Protein AF-A0A3B1B421-F1 (afdb_monomer)

Solvent-accessible surface area (backbone atoms only — not comparable to full-atom values): 6242 Å² total; per-residue (Å²): 133,92,84,77,85,68,95,63,92,81,84,85,61,83,88,44,62,60,37,61,73,79,47,47,67,46,65,69,59,68,63,67,51,50,56,42,41,75,74,72,41,70,71,58,78,81,44,100,56,88,77,58,62,43,64,24,51,67,49,74,41,69,46,96,88,72,44,76,80,43,77,46,44,48,89,73,41,59,90,43,65,67,59,68,66,60,55,54,53,54,57,59,72,73,109

pLDDT: mean 91.42, std 7.51, range [50.28, 96.88]

Foldseek 3Di:
DDDDPDPDDDDDDPPCPVLVVQHDKDADDVVVCVVCVVVVDNPCVVDPDDRNIARQDKDWDADPVRDTQDIDGPVSDSVDYPDVVVVVVSVVVVD

Structure (mmCIF, N/CA/C/O backbone):
data_AF-A0A3B1B421-F1
#
_entry.id   AF-A0A3B1B421-F1
#
loop_
_atom_site.group_PDB
_atom_site.id
_atom_site.type_symbol
_atom_site.label_atom_id
_atom_site.label_alt_id
_atom_site.label_comp_id
_atom_site.label_asym_id
_atom_site.label_entity_id
_atom_site.label_seq_id
_atom_site.pdbx_PDB_ins_code
_atom_site.Cartn_x
_atom_site.Cartn_y
_atom_site.Cartn_z
_atom_site.occupancy
_atom_site.B_iso_or_equiv
_atom_site.auth_seq_id
_atom_site.auth_comp_id
_atom_site.auth_asym_id
_atom_site.auth_atom_id
_atom_site.pdbx_PDB_model_num
ATOM 1 N N . MET A 1 1 ? 11.054 -14.576 1.910 1.00 50.28 1 MET A N 1
ATOM 2 C CA . MET A 1 1 ? 10.762 -15.379 3.120 1.00 50.28 1 MET A CA 1
ATOM 3 C C . MET A 1 1 ? 11.048 -14.473 4.308 1.00 50.28 1 MET A C 1
ATOM 5 O O . MET A 1 1 ? 12.105 -13.857 4.298 1.00 50.28 1 MET A O 1
ATOM 9 N N . GLU A 1 2 ? 10.097 -14.296 5.227 1.00 62.75 2 GLU A N 1
ATOM 10 C CA . GLU A 1 2 ? 10.218 -13.332 6.338 1.00 62.75 2 GLU A CA 1
ATOM 11 C C . GLU A 1 2 ? 11.306 -13.742 7.342 1.00 62.75 2 GLU A C 1
ATOM 13 O O . GLU A 1 2 ? 11.408 -14.915 7.700 1.00 62.75 2 GLU A O 1
ATOM 18 N N . SER A 1 3 ? 12.112 -12.773 7.788 1.00 72.19 3 SER A N 1
ATOM 19 C CA . SER A 1 3 ? 13.279 -12.987 8.661 1.00 72.19 3 SER A CA 1
ATOM 20 C C . SER A 1 3 ? 13.178 -12.278 10.016 1.00 72.19 3 SER A C 1
ATOM 22 O O . SER A 1 3 ? 14.085 -12.413 10.833 1.00 72.19 3 SER A O 1
ATOM 24 N N . ASN A 1 4 ? 12.104 -11.522 10.268 1.00 80.56 4 ASN A N 1
ATOM 25 C CA . ASN A 1 4 ? 12.051 -10.544 11.364 1.00 80.56 4 ASN A CA 1
ATOM 26 C C . ASN A 1 4 ? 11.331 -11.012 12.643 1.00 80.56 4 ASN A C 1
ATOM 28 O O . ASN A 1 4 ? 11.017 -10.179 13.484 1.00 80.56 4 ASN A O 1
ATOM 32 N N . ALA A 1 5 ? 11.072 -12.317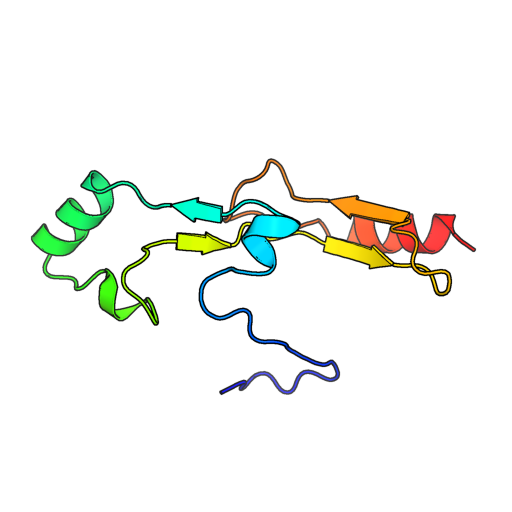 12.807 1.00 89.69 5 ALA A N 1
ATOM 33 C CA . ALA A 1 5 ? 10.430 -12.896 14.002 1.00 89.69 5 ALA A CA 1
ATOM 34 C C . ALA A 1 5 ? 9.164 -12.140 14.472 1.00 89.69 5 ALA A C 1
ATOM 36 O O . ALA A 1 5 ? 8.958 -11.928 15.664 1.00 89.69 5 ALA A O 1
ATOM 37 N N . LEU A 1 6 ? 8.333 -11.708 13.521 1.00 90.50 6 LEU A N 1
ATOM 38 C CA . LEU A 1 6 ? 7.124 -10.936 13.796 1.00 90.50 6 LEU A CA 1
ATOM 39 C C . LEU A 1 6 ? 6.066 -11.815 14.478 1.00 90.50 6 LEU A C 1
ATOM 41 O O . LEU A 1 6 ? 5.835 -12.951 14.071 1.00 90.50 6 LEU A O 1
ATOM 45 N N . GLU A 1 7 ? 5.392 -11.267 15.490 1.00 95.06 7 GLU A N 1
ATOM 46 C CA . GLU A 1 7 ? 4.317 -11.948 16.236 1.00 95.06 7 GLU A CA 1
ATOM 47 C C . GLU A 1 7 ? 2.932 -11.797 15.577 1.00 95.06 7 GLU A C 1
ATOM 49 O O . GLU A 1 7 ? 1.913 -12.178 16.151 1.00 95.06 7 GLU A O 1
ATOM 54 N N . PHE A 1 8 ? 2.876 -11.230 14.371 1.00 92.75 8 PHE A N 1
ATOM 55 C CA . PHE A 1 8 ? 1.648 -10.984 13.621 1.00 92.75 8 PHE A CA 1
ATOM 56 C C . PHE A 1 8 ? 1.745 -11.522 12.192 1.00 92.75 8 PHE A C 1
ATOM 58 O O . PHE A 1 8 ? 2.832 -11.741 11.654 1.00 92.75 8 PHE A O 1
ATOM 65 N N . GLU A 1 9 ? 0.586 -11.736 11.570 1.00 93.62 9 GLU A N 1
ATOM 66 C CA . GLU A 1 9 ? 0.506 -12.228 10.197 1.00 93.62 9 GLU A CA 1
ATOM 67 C C . GLU A 1 9 ? 1.024 -11.189 9.197 1.00 93.62 9 GLU A C 1
ATOM 69 O O . GLU A 1 9 ? 0.645 -10.018 9.228 1.00 93.62 9 GLU A O 1
ATOM 74 N N . VAL A 1 10 ? 1.850 -11.649 8.257 1.00 93.00 10 VAL A N 1
ATOM 75 C CA . VAL A 1 10 ? 2.298 -10.864 7.104 1.00 93.00 10 VAL A CA 1
ATOM 76 C C . VAL A 1 10 ? 1.754 -11.514 5.842 1.00 93.00 10 VAL A C 1
ATOM 78 O O . VAL A 1 10 ? 1.991 -12.694 5.581 1.00 93.00 10 VAL A O 1
ATOM 81 N N . LEU A 1 11 ? 1.013 -10.737 5.057 1.00 92.94 11 LEU A N 1
ATOM 82 C CA . LEU A 1 11 ? 0.379 -11.188 3.821 1.00 92.94 11 LEU A CA 1
ATOM 83 C C . LEU A 1 11 ? 1.166 -10.700 2.598 1.00 92.94 11 LEU A C 1
ATOM 85 O O . LEU A 1 11 ? 1.843 -9.676 2.647 1.00 92.94 11 LEU A O 1
ATOM 89 N N . SER A 1 12 ? 1.054 -11.425 1.482 1.00 91.94 12 SER A N 1
ATOM 90 C CA . SER A 1 12 ? 1.680 -11.065 0.204 1.00 91.94 12 SER A CA 1
ATOM 91 C C . SER A 1 12 ? 0.627 -10.599 -0.806 1.00 91.94 12 SER A C 1
ATOM 93 O O . SER A 1 12 ? -0.311 -11.336 -1.107 1.00 91.94 12 SER A O 1
ATOM 95 N N . ASP A 1 13 ? 0.799 -9.391 -1.351 1.00 92.69 13 ASP A N 1
ATOM 96 C CA . ASP A 1 13 ? -0.041 -8.813 -2.412 1.00 92.69 13 ASP A CA 1
ATOM 97 C C . ASP A 1 13 ? 0.710 -8.780 -3.754 1.00 92.69 13 ASP A C 1
ATOM 99 O O . ASP A 1 13 ? 1.081 -7.724 -4.271 1.00 92.69 13 ASP A O 1
ATOM 103 N N . ALA A 1 14 ? 0.981 -9.960 -4.317 1.00 91.50 14 ALA A N 1
ATOM 104 C CA . ALA A 1 14 ? 1.705 -10.077 -5.580 1.00 91.50 14 ALA A CA 1
ATOM 105 C C . ALA A 1 14 ? 1.002 -9.302 -6.717 1.00 91.50 14 ALA A C 1
ATOM 107 O O . ALA A 1 14 ? -0.153 -9.578 -7.070 1.00 91.50 14 ALA A O 1
ATOM 108 N N . GLY A 1 15 ? 1.723 -8.347 -7.314 1.00 92.00 15 GLY A N 1
ATOM 109 C CA . GLY A 1 15 ? 1.221 -7.469 -8.376 1.00 92.00 15 GLY A CA 1
ATOM 110 C C . GLY A 1 15 ? 0.359 -6.293 -7.893 1.00 92.00 15 GLY A C 1
ATOM 111 O O . GLY A 1 15 ? -0.358 -5.698 -8.706 1.00 92.00 15 GLY A O 1
ATOM 112 N N . ASN A 1 16 ? 0.407 -5.956 -6.598 1.00 93.69 16 ASN A N 1
ATOM 113 C CA . ASN A 1 16 ? -0.275 -4.800 -6.000 1.00 93.69 16 ASN A CA 1
ATOM 114 C C . ASN A 1 16 ? -1.810 -4.822 -6.185 1.00 93.69 16 ASN A C 1
ATOM 116 O O . ASN A 1 16 ? -2.432 -3.781 -6.407 1.00 93.69 16 ASN A O 1
ATOM 120 N N . LYS A 1 17 ? -2.455 -5.996 -6.163 1.00 94.44 17 LYS A N 1
ATOM 121 C CA . LYS A 1 17 ? -3.893 -6.131 -6.472 1.00 94.44 17 LYS A CA 1
ATOM 122 C C . LYS A 1 17 ? -4.779 -5.510 -5.399 1.00 94.44 17 LYS A C 1
ATOM 124 O O . LYS A 1 17 ? -5.793 -4.897 -5.736 1.00 94.44 17 LYS A O 1
ATOM 129 N N . VAL A 1 18 ? -4.426 -5.688 -4.130 1.00 94.88 18 VAL A N 1
ATOM 130 C CA . VAL A 1 18 ? -5.126 -5.092 -2.984 1.00 94.88 18 VAL A CA 1
ATOM 131 C C . VAL A 1 18 ? -4.729 -3.625 -2.852 1.00 94.88 18 VAL A C 1
ATOM 133 O O . VAL A 1 18 ? -5.605 -2.770 -2.723 1.00 94.88 18 VAL A O 1
ATOM 136 N N . ALA A 1 19 ? -3.439 -3.304 -2.987 1.00 94.06 19 ALA A N 1
ATOM 137 C CA . ALA A 1 19 ? -2.953 -1.925 -2.939 1.00 94.06 19 ALA A CA 1
ATOM 138 C C . ALA A 1 19 ? -3.649 -1.021 -3.975 1.00 94.06 19 ALA A C 1
ATOM 140 O O . ALA A 1 19 ? -4.061 0.084 -3.647 1.00 94.06 19 ALA A O 1
ATOM 141 N N . ARG A 1 20 ? -3.901 -1.497 -5.203 1.00 93.31 20 ARG A N 1
ATOM 142 C CA . ARG A 1 20 ? -4.663 -0.731 -6.214 1.00 93.31 20 ARG A CA 1
ATOM 143 C C . ARG A 1 20 ? -6.124 -0.464 -5.848 1.00 93.31 20 ARG A C 1
ATOM 145 O O . ARG A 1 20 ? -6.714 0.450 -6.416 1.00 93.31 20 ARG A O 1
ATOM 152 N N . GLN A 1 21 ? -6.721 -1.282 -4.985 1.00 93.94 21 GLN A N 1
ATOM 153 C CA . GLN A 1 21 ? -8.124 -1.134 -4.588 1.00 93.94 21 GLN A CA 1
ATOM 154 C C . GLN A 1 21 ? -8.285 -0.187 -3.402 1.00 93.94 21 GLN A C 1
ATOM 156 O O . GLN A 1 21 ? -9.245 0.577 -3.360 1.00 93.94 21 GLN A O 1
ATOM 161 N N . PHE A 1 22 ? -7.363 -0.252 -2.442 1.00 91.12 22 PHE A N 1
ATOM 162 C CA . PHE A 1 22 ? -7.512 0.428 -1.153 1.00 91.12 22 PHE A CA 1
ATOM 163 C C . PHE A 1 22 ? -6.523 1.570 -0.942 1.00 91.12 22 PHE A C 1
ATOM 165 O O . PHE A 1 22 ? -6.757 2.430 -0.097 1.00 91.12 22 PHE A O 1
ATOM 172 N N . THR A 1 23 ? -5.427 1.601 -1.694 1.00 90.31 23 THR A N 1
ATOM 173 C CA . THR A 1 23 ? -4.402 2.640 -1.600 1.00 90.31 23 THR A CA 1
ATOM 174 C C . THR A 1 23 ? -4.078 3.174 -2.997 1.00 90.31 23 THR A C 1
ATOM 176 O O . THR A 1 23 ? -4.901 3.138 -3.914 1.00 90.31 23 THR A O 1
ATOM 179 N N . ARG A 1 24 ? -2.880 3.731 -3.165 1.00 90.50 24 ARG A N 1
ATOM 180 C CA . ARG A 1 24 ? -2.337 4.134 -4.454 1.00 90.50 24 ARG A CA 1
ATOM 181 C C . ARG A 1 24 ? -1.089 3.313 -4.732 1.00 90.50 24 ARG A C 1
ATOM 183 O O . ARG A 1 24 ? -0.396 2.868 -3.824 1.00 90.50 24 ARG A O 1
ATOM 190 N N . VAL A 1 25 ? -0.774 3.162 -6.007 1.00 94.00 25 VAL A N 1
ATOM 191 C CA . VAL A 1 25 ? 0.498 2.598 -6.441 1.00 94.00 25 VAL A CA 1
ATOM 192 C C . VAL A 1 25 ? 1.327 3.715 -7.059 1.00 94.00 25 VAL A C 1
ATOM 194 O O . VAL A 1 25 ? 0.837 4.476 -7.899 1.00 94.00 25 VAL A O 1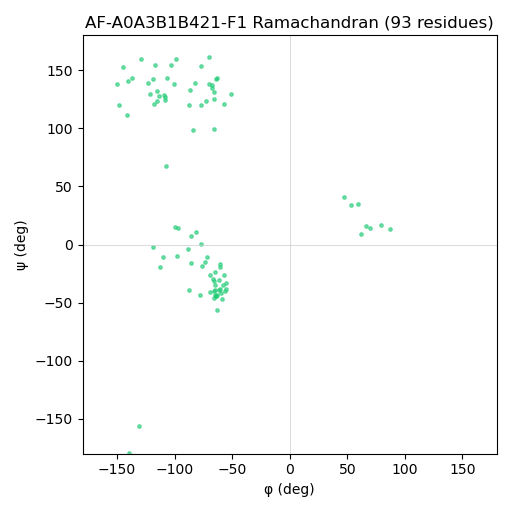
ATOM 197 N N . PHE A 1 26 ? 2.565 3.846 -6.600 1.00 93.44 26 PHE A N 1
ATOM 198 C CA . PHE A 1 26 ? 3.555 4.719 -7.206 1.00 93.44 26 PHE A CA 1
ATOM 199 C C . PHE A 1 26 ? 4.268 3.953 -8.316 1.00 93.44 26 PHE A C 1
ATOM 201 O O . PHE A 1 26 ? 4.694 2.823 -8.106 1.00 93.44 26 PHE A O 1
ATOM 208 N N . LYS A 1 27 ? 4.415 4.569 -9.488 1.00 93.31 27 LYS A N 1
ATOM 209 C CA . LYS A 1 27 ? 5.168 3.995 -10.601 1.00 93.31 27 LYS A CA 1
ATOM 210 C C . LYS A 1 27 ? 6.396 4.851 -10.860 1.00 93.31 27 LYS A C 1
ATOM 212 O O . LYS A 1 27 ? 6.267 6.064 -11.029 1.00 93.31 27 LYS A O 1
ATOM 217 N N . ASN A 1 28 ? 7.564 4.219 -10.895 1.00 92.81 28 ASN A N 1
ATOM 218 C CA . ASN A 1 28 ? 8.799 4.908 -11.245 1.00 92.81 28 ASN A CA 1
ATOM 219 C C . ASN A 1 28 ? 8.736 5.409 -12.694 1.00 92.81 28 ASN A C 1
ATOM 221 O O . ASN A 1 28 ? 8.182 4.742 -13.568 1.00 92.81 28 ASN A O 1
ATOM 225 N N . ALA A 1 29 ? 9.294 6.594 -12.932 1.00 93.88 29 ALA A N 1
ATOM 226 C CA . ALA A 1 29 ? 9.447 7.131 -14.277 1.00 93.88 29 ALA A CA 1
ATOM 227 C C . ALA A 1 29 ? 10.621 6.452 -14.999 1.00 93.88 29 ALA A C 1
ATOM 229 O O . ALA A 1 29 ? 11.583 6.018 -14.363 1.00 93.88 29 ALA A O 1
ATOM 230 N N . ASP A 1 30 ? 10.561 6.415 -16.329 1.00 93.69 30 ASP A N 1
ATOM 231 C CA . ASP A 1 30 ? 11.573 5.747 -17.157 1.00 93.69 30 ASP A CA 1
ATOM 232 C C . ASP A 1 30 ? 12.947 6.437 -17.093 1.00 93.69 30 ASP A C 1
ATOM 234 O O . ASP A 1 30 ? 13.980 5.780 -17.213 1.00 93.69 30 ASP A O 1
ATOM 238 N N . GLU A 1 31 ? 12.975 7.755 -16.876 1.00 96.06 31 GLU A N 1
ATOM 239 C CA . GLU A 1 31 ? 14.209 8.549 -16.828 1.00 96.06 31 GLU A CA 1
ATOM 240 C C . GLU A 1 31 ? 15.136 8.122 -15.668 1.00 96.06 31 GLU A C 1
ATOM 242 O O . GLU A 1 31 ? 1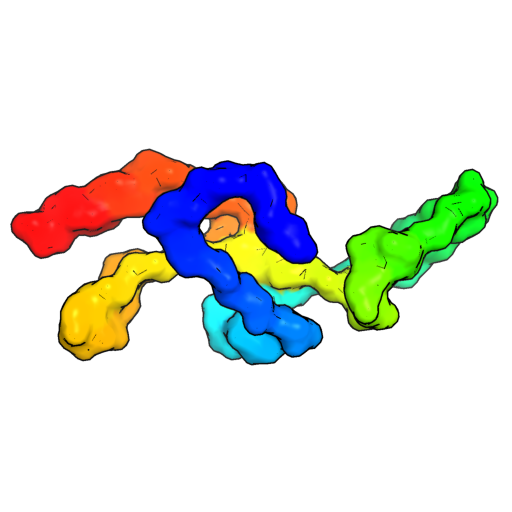6.253 7.692 -15.956 1.00 96.06 31 GLU A O 1
ATOM 247 N N . PRO A 1 32 ? 14.702 8.109 -14.387 1.00 92.62 32 PRO A N 1
ATOM 248 C CA . PRO A 1 32 ? 15.516 7.583 -13.288 1.00 92.62 32 PRO A CA 1
ATOM 249 C C . PRO A 1 32 ? 16.001 6.143 -13.499 1.00 92.62 32 PRO A C 1
ATOM 251 O O . PRO A 1 32 ? 17.134 5.816 -13.150 1.00 92.62 32 PRO A O 1
ATOM 254 N N . ILE A 1 33 ? 15.155 5.283 -14.078 1.00 93.75 33 ILE A N 1
ATOM 255 C CA . ILE A 1 33 ? 15.502 3.884 -14.368 1.00 93.75 33 ILE A CA 1
ATOM 256 C C . ILE A 1 33 ? 16.639 3.830 -15.392 1.00 93.75 33 ILE A C 1
ATOM 258 O O . ILE A 1 33 ? 17.606 3.090 -15.208 1.00 93.75 33 ILE A O 1
ATOM 262 N N . SER A 1 34 ? 16.544 4.645 -16.444 1.00 94.75 34 SER A N 1
ATOM 263 C CA . SER A 1 34 ? 17.561 4.739 -17.494 1.00 94.75 34 SER A CA 1
ATOM 264 C C . SER A 1 34 ? 18.887 5.258 -16.938 1.00 94.75 34 SER A C 1
ATOM 266 O O . SER A 1 34 ? 19.927 4.658 -17.198 1.00 94.75 34 SER A O 1
ATOM 268 N N . SER A 1 35 ? 18.864 6.293 -16.092 1.00 95.81 35 SER A N 1
ATOM 269 C CA . SER A 1 35 ? 20.077 6.814 -15.447 1.00 95.81 35 SER A CA 1
ATOM 270 C C . SER A 1 35 ? 20.761 5.777 -14.547 1.00 95.81 35 SER A C 1
ATOM 272 O O . SER A 1 35 ? 21.985 5.681 -14.535 1.00 95.81 35 SER A O 1
ATOM 274 N N . ILE A 1 36 ? 19.994 4.966 -13.809 1.00 93.19 36 ILE A N 1
ATOM 275 C CA . ILE A 1 36 ? 20.544 3.873 -12.987 1.00 93.19 36 ILE A CA 1
ATOM 276 C C . ILE A 1 36 ? 21.206 2.804 -13.872 1.00 93.19 36 ILE A C 1
ATOM 278 O O . ILE A 1 36 ? 22.290 2.318 -13.537 1.00 93.19 36 ILE A O 1
ATOM 282 N N . ALA A 1 37 ? 20.604 2.488 -15.022 1.00 94.06 37 ALA A N 1
ATOM 283 C CA . ALA A 1 37 ? 21.172 1.552 -15.989 1.00 94.06 37 ALA A CA 1
ATOM 284 C C . ALA A 1 37 ? 22.472 2.075 -16.627 1.00 94.06 37 ALA A C 1
ATOM 286 O O . ALA A 1 37 ? 23.431 1.316 -16.762 1.00 94.06 37 ALA A O 1
ATOM 287 N N . GLU A 1 38 ? 22.550 3.367 -16.961 1.00 96.62 38 GLU A N 1
ATOM 288 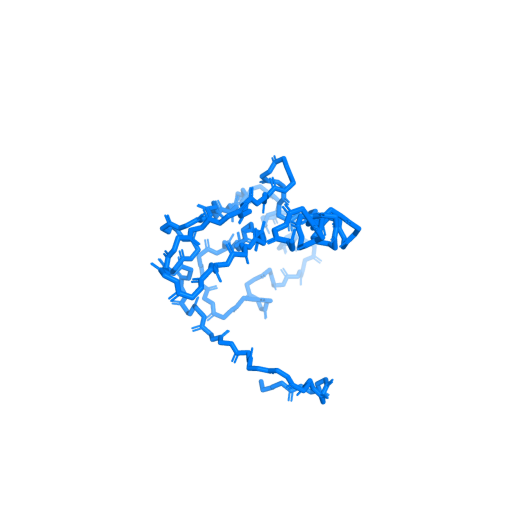C CA . GLU A 1 38 ? 23.774 4.010 -17.473 1.00 96.62 38 GLU A CA 1
ATOM 289 C C . GLU A 1 38 ? 24.930 3.968 -16.465 1.00 96.62 38 GLU A C 1
ATOM 291 O O . GLU A 1 38 ? 26.094 3.854 -16.849 1.00 96.62 38 GLU A O 1
ATOM 296 N N . LEU A 1 39 ? 24.613 3.991 -15.168 1.00 96.44 39 LEU A N 1
ATOM 297 C CA . LEU A 1 39 ? 25.579 3.812 -14.083 1.00 96.44 39 LEU A CA 1
ATOM 298 C C . LEU A 1 39 ? 25.990 2.341 -13.866 1.00 96.44 39 LEU A C 1
ATOM 300 O O . LEU A 1 39 ? 26.801 2.061 -12.984 1.00 96.44 39 LEU A O 1
ATOM 304 N N . GLY A 1 40 ? 25.463 1.407 -14.666 1.00 96.31 40 GLY A N 1
ATOM 305 C CA . GLY A 1 40 ? 25.810 -0.015 -14.638 1.00 96.31 40 GLY A CA 1
ATOM 306 C C . GLY A 1 40 ? 25.002 -0.857 -13.648 1.00 96.31 40 GLY A C 1
ATOM 307 O O . GLY A 1 40 ? 25.384 -1.996 -13.381 1.00 96.31 40 GLY A O 1
ATOM 308 N N . TYR A 1 41 ? 23.904 -0.329 -13.101 1.00 94.94 41 TYR A N 1
ATOM 309 C CA . TYR A 1 41 ? 23.051 -1.046 -12.151 1.00 94.94 41 TYR A CA 1
ATOM 310 C C . TYR A 1 41 ? 21.795 -1.607 -12.825 1.00 94.94 41 TYR A C 1
ATOM 312 O O . TYR A 1 41 ? 21.120 -0.924 -13.593 1.00 94.94 41 TYR A O 1
ATOM 320 N N . ASP A 1 42 ? 21.428 -2.841 -12.477 1.00 91.94 42 ASP A N 1
ATOM 321 C CA . ASP A 1 42 ? 20.154 -3.430 -12.892 1.00 91.94 42 ASP A CA 1
ATOM 322 C C . ASP A 1 42 ? 19.033 -3.011 -11.934 1.00 91.94 42 ASP A C 1
ATOM 324 O O . ASP A 1 42 ? 18.845 -3.604 -10.869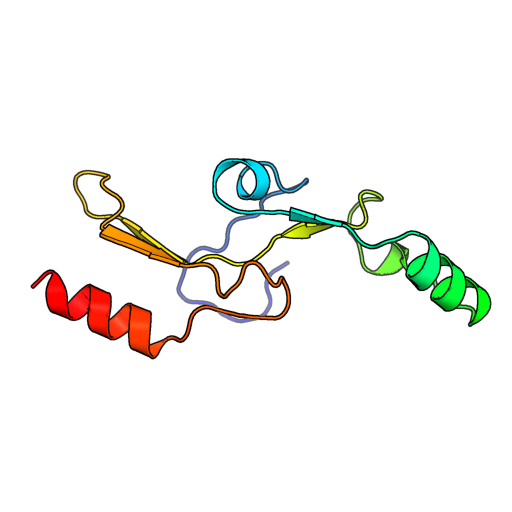 1.00 91.94 42 ASP A O 1
ATOM 328 N N . PHE A 1 43 ? 18.264 -1.994 -12.324 1.00 90.75 43 PHE A N 1
ATOM 329 C CA . PHE A 1 43 ? 17.114 -1.522 -11.551 1.00 90.75 43 PHE A CA 1
ATOM 330 C C . PHE A 1 43 ? 16.066 -2.619 -11.303 1.00 90.75 43 PHE A C 1
ATOM 332 O O . PHE A 1 43 ? 15.445 -2.652 -10.241 1.00 90.75 43 PHE A O 1
ATOM 339 N N . TYR A 1 44 ? 15.869 -3.528 -12.260 1.00 90.56 44 TYR A N 1
ATOM 340 C CA . TYR A 1 44 ? 14.838 -4.561 -12.164 1.00 90.56 44 TYR A CA 1
ATOM 341 C C . TYR A 1 44 ? 15.227 -5.687 -11.209 1.00 90.56 44 TYR A C 1
ATOM 343 O O . TYR A 1 44 ? 14.344 -6.381 -10.720 1.00 90.56 44 TYR A O 1
ATOM 351 N N . SER A 1 45 ? 16.514 -5.837 -10.881 1.00 91.06 45 SER A N 1
ATOM 352 C CA . SER A 1 45 ? 16.981 -6.838 -9.911 1.00 91.06 45 SER A CA 1
ATOM 353 C C . SER A 1 45 ? 16.399 -6.652 -8.502 1.00 91.06 45 SER A C 1
ATOM 355 O O . SER A 1 45 ? 16.392 -7.595 -7.713 1.00 91.06 45 SER A O 1
ATOM 357 N N . PHE A 1 46 ? 15.883 -5.457 -8.192 1.00 84.94 46 PHE A N 1
ATOM 358 C CA . PHE A 1 46 ? 15.234 -5.135 -6.918 1.00 84.94 46 PHE A CA 1
ATOM 359 C C . PHE A 1 46 ? 13.725 -5.423 -6.892 1.00 84.94 46 PHE A C 1
ATOM 361 O O . PHE A 1 46 ? 13.094 -5.215 -5.856 1.00 84.94 46 PHE A O 1
ATOM 368 N N . TYR A 1 47 ? 13.135 -5.857 -8.008 1.00 86.44 47 TYR A N 1
ATOM 369 C CA . TYR A 1 47 ? 11.701 -6.103 -8.135 1.00 86.44 47 TYR A CA 1
ATOM 370 C C . TYR A 1 47 ? 11.429 -7.571 -8.471 1.00 86.44 47 TYR A C 1
ATOM 372 O O . TYR A 1 47 ? 12.120 -8.180 -9.284 1.00 86.44 47 TYR A O 1
ATOM 380 N N . ASP A 1 48 ? 10.355 -8.117 -7.898 1.00 83.00 48 ASP A N 1
ATOM 381 C CA . ASP A 1 48 ? 9.869 -9.463 -8.235 1.00 83.00 48 ASP A CA 1
ATOM 382 C C . ASP A 1 48 ? 9.172 -9.510 -9.613 1.00 83.00 48 ASP A C 1
ATOM 384 O O . ASP A 1 48 ? 8.963 -10.585 -10.180 1.00 83.00 48 ASP A O 1
ATOM 388 N N . ASP A 1 49 ? 8.812 -8.350 -10.173 1.00 86.94 49 ASP A N 1
ATOM 389 C CA . ASP A 1 49 ? 8.246 -8.207 -11.513 1.00 86.94 49 ASP A CA 1
ATOM 390 C C . ASP A 1 49 ? 8.812 -6.980 -12.261 1.00 86.94 49 ASP A C 1
ATOM 392 O O . ASP A 1 49 ? 9.666 -6.248 -11.768 1.00 86.94 49 ASP A O 1
ATOM 396 N N . LYS A 1 50 ? 8.345 -6.749 -13.495 1.00 85.31 50 LYS A N 1
ATOM 397 C CA . LYS A 1 50 ? 8.779 -5.610 -14.329 1.00 85.31 50 LYS A CA 1
ATOM 398 C C . LYS A 1 50 ? 7.830 -4.409 -14.280 1.00 85.31 50 LYS A C 1
ATOM 400 O O . LYS A 1 50 ? 7.908 -3.541 -15.146 1.00 85.31 50 LYS A O 1
ATOM 405 N N . SER A 1 51 ? 6.907 -4.360 -13.320 1.00 90.88 51 SER A N 1
ATOM 406 C CA . SER A 1 51 ? 5.928 -3.269 -13.209 1.00 90.88 51 SER A CA 1
ATOM 407 C C . SER A 1 51 ? 6.574 -1.942 -12.805 1.00 90.88 51 SER A C 1
ATOM 409 O O . SER A 1 51 ? 6.035 -0.891 -13.155 1.00 90.88 51 SER A O 1
ATOM 411 N N . VAL A 1 52 ? 7.723 -2.007 -12.111 1.00 92.75 52 VAL A N 1
ATOM 412 C CA . VAL A 1 52 ? 8.449 -0.880 -11.491 1.00 92.75 52 VAL A CA 1
ATOM 413 C C . VAL A 1 52 ? 7.566 -0.042 -10.570 1.00 92.75 52 VAL A C 1
ATOM 415 O O . VAL A 1 52 ? 7.699 1.183 -10.457 1.00 92.75 52 VAL A O 1
ATOM 418 N N . GLU A 1 53 ? 6.638 -0.728 -9.915 1.00 93.38 53 GLU A N 1
ATOM 419 C CA . GLU A 1 53 ? 5.642 -0.150 -9.038 1.00 93.38 53 GLU A CA 1
ATOM 420 C C . GLU A 1 53 ? 5.929 -0.432 -7.568 1.00 93.38 53 GLU A C 1
ATOM 422 O O . GLU A 1 53 ? 6.342 -1.525 -7.186 1.00 93.38 53 GLU A O 1
ATOM 427 N N . LEU A 1 54 ? 5.628 0.556 -6.734 1.00 92.50 54 LEU A N 1
ATOM 428 C CA . LEU A 1 54 ? 5.713 0.472 -5.287 1.00 92.50 54 LEU A CA 1
ATOM 429 C C . LEU A 1 54 ? 4.335 0.770 -4.687 1.00 92.50 54 LEU A C 1
ATOM 431 O O . LEU A 1 54 ? 3.726 1.791 -5.034 1.00 92.50 54 LEU A O 1
ATOM 435 N N . PRO A 1 55 ? 3.823 -0.075 -3.780 1.00 93.00 55 PRO A N 1
ATOM 436 C CA . PRO A 1 55 ? 2.597 0.242 -3.070 1.00 93.00 55 PRO A CA 1
ATOM 437 C C . PRO A 1 55 ? 2.838 1.452 -2.162 1.00 93.00 55 PRO A C 1
ATOM 439 O O . PRO A 1 55 ? 3.803 1.498 -1.395 1.00 93.00 55 PRO A O 1
ATOM 442 N N . VAL A 1 56 ? 1.946 2.441 -2.229 1.00 95.19 56 VAL A N 1
ATOM 443 C CA . VAL A 1 56 ? 1.905 3.499 -1.222 1.00 95.19 56 VAL A CA 1
ATOM 444 C C . VAL A 1 56 ? 1.322 2.887 0.043 1.00 95.19 56 VAL A C 1
ATOM 446 O O . VAL A 1 56 ? 0.220 2.327 0.022 1.00 95.19 56 VAL A O 1
ATOM 449 N N . SER A 1 57 ? 2.068 2.980 1.142 1.00 94.94 57 SER A N 1
ATOM 450 C CA . SER A 1 57 ? 1.621 2.466 2.431 1.00 94.94 57 SER A CA 1
ATOM 451 C C . SER A 1 57 ? 0.375 3.200 2.913 1.00 94.94 57 SER A C 1
ATOM 453 O O . SER A 1 57 ? 0.259 4.422 2.767 1.00 94.94 57 SER A O 1
ATOM 455 N N . ALA A 1 58 ? -0.513 2.457 3.553 1.00 95.06 58 ALA A N 1
ATOM 456 C CA . ALA A 1 58 ? -1.647 3.001 4.271 1.00 95.06 58 ALA A CA 1
ATOM 457 C C . ALA A 1 58 ? -1.915 2.151 5.510 1.00 95.06 58 ALA A C 1
ATOM 459 O O . ALA A 1 58 ? -1.639 0.948 5.512 1.00 95.06 58 ALA A O 1
ATOM 460 N N . THR A 1 59 ? -2.487 2.780 6.527 1.00 96.38 59 THR A N 1
ATOM 461 C CA . THR A 1 59 ? -2.918 2.120 7.754 1.00 96.38 59 THR A CA 1
ATOM 462 C C . THR A 1 59 ? -4.427 2.220 7.872 1.00 96.38 59 THR A C 1
ATOM 464 O O . THR A 1 59 ? -5.002 3.300 7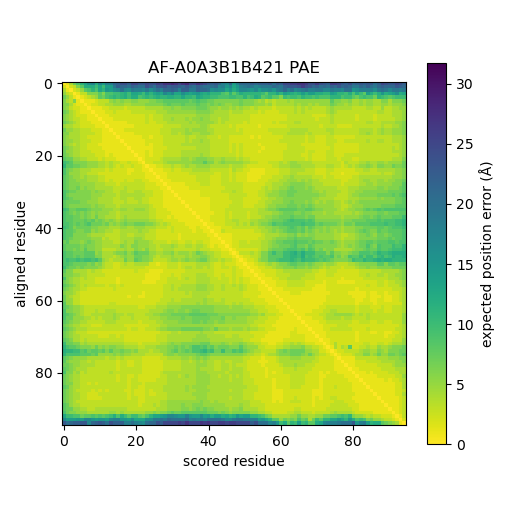.727 1.00 96.38 59 THR A O 1
ATOM 467 N N . PHE A 1 60 ? -5.062 1.090 8.174 1.00 95.88 60 PHE A N 1
ATOM 468 C CA . PHE A 1 60 ? -6.494 0.998 8.424 1.00 95.88 60 PHE A CA 1
ATOM 469 C C . PHE A 1 60 ? -6.738 0.394 9.803 1.00 95.88 60 PHE A C 1
ATOM 471 O O . PHE A 1 60 ? -6.091 -0.586 10.170 1.00 95.88 60 PHE A O 1
ATOM 478 N N . ILE A 1 61 ? -7.712 0.933 10.534 1.00 96.31 61 ILE A N 1
ATOM 479 C CA . ILE A 1 61 ? -8.298 0.259 11.698 1.00 96.31 61 ILE A CA 1
ATOM 480 C C . ILE A 1 61 ? -9.702 -0.180 11.296 1.00 96.31 61 ILE A C 1
ATOM 482 O O . ILE A 1 61 ? -10.499 0.624 10.803 1.00 96.31 61 ILE A O 1
ATOM 486 N N . ILE A 1 62 ? -9.995 -1.464 11.490 1.00 95.44 62 ILE A N 1
ATOM 487 C CA . ILE A 1 62 ? -11.269 -2.085 11.122 1.00 95.44 62 ILE A CA 1
ATOM 488 C C . ILE A 1 62 ? -11.934 -2.603 12.400 1.00 95.44 62 ILE A C 1
ATOM 490 O O . ILE A 1 62 ? -11.361 -3.423 13.113 1.00 95.44 62 ILE A O 1
ATOM 494 N N . ALA A 1 63 ? -13.139 -2.115 12.694 1.00 93.94 63 ALA A N 1
ATOM 495 C CA . ALA A 1 63 ? -13.943 -2.558 13.831 1.00 93.94 63 ALA A CA 1
ATOM 496 C C . ALA A 1 63 ? -14.480 -3.994 13.631 1.00 93.94 63 ALA A C 1
ATOM 498 O O . ALA A 1 63 ? -14.602 -4.454 12.491 1.00 93.94 63 ALA A O 1
ATOM 499 N N . PRO A 1 64 ? -14.899 -4.698 14.705 1.00 94.19 64 PRO A N 1
ATOM 500 C CA . PRO A 1 64 ? -15.481 -6.043 14.602 1.00 94.19 64 PRO A CA 1
ATOM 501 C C . PRO A 1 64 ? -16.722 -6.141 13.699 1.00 94.19 64 PRO A C 1
ATOM 503 O O . PRO A 1 64 ? -16.990 -7.192 13.118 1.00 94.19 64 PRO A O 1
ATOM 506 N N . ASP A 1 65 ? -17.465 -5.044 13.537 1.00 95.19 65 ASP A N 1
ATOM 507 C CA . ASP A 1 65 ? -18.614 -4.937 12.626 1.00 95.19 65 ASP A CA 1
ATOM 508 C C . ASP A 1 65 ? -18.219 -4.661 11.160 1.00 95.19 65 ASP A C 1
ATOM 510 O O . ASP A 1 65 ? -19.081 -4.399 10.320 1.00 95.19 65 ASP A O 1
ATOM 514 N N . LYS A 1 66 ? -16.921 -4.772 10.844 1.00 95.62 66 LYS A N 1
ATOM 515 C CA . LYS A 1 66 ? -16.305 -4.594 9.520 1.00 95.62 66 LYS A CA 1
ATOM 516 C C . LYS A 1 66 ? -16.303 -3.155 9.002 1.00 95.62 66 LYS A C 1
ATOM 518 O O . LYS A 1 66 ? -16.040 -2.942 7.817 1.00 95.62 66 LYS A O 1
ATOM 523 N N . ARG A 1 67 ? -16.560 -2.157 9.851 1.00 95.25 67 ARG A N 1
ATOM 524 C CA . ARG A 1 67 ? -16.400 -0.747 9.468 1.00 95.25 67 ARG A CA 1
ATOM 525 C C . ARG A 1 67 ? -14.951 -0.297 9.598 1.00 95.25 67 ARG A C 1
ATOM 527 O O . ARG A 1 67 ? -14.285 -0.601 10.583 1.00 95.25 67 ARG A O 1
ATOM 534 N N . VAL A 1 68 ? -14.492 0.486 8.627 1.00 95.12 68 VAL A N 1
ATOM 535 C CA . VAL A 1 68 ? -13.228 1.222 8.723 1.00 95.12 68 VAL A CA 1
ATOM 536 C C . VAL A 1 68 ? -13.457 2.437 9.618 1.00 95.12 68 VAL A C 1
ATOM 538 O O . VAL A 1 68 ? -14.316 3.266 9.323 1.00 95.12 68 VAL A O 1
ATOM 541 N N . ILE A 1 69 ? -12.714 2.523 10.717 1.00 94.88 69 ILE A N 1
ATOM 542 C CA . ILE A 1 69 ? -12.832 3.598 11.722 1.00 94.88 69 ILE A CA 1
ATOM 543 C C . ILE A 1 69 ? -11.623 4.537 11.722 1.00 94.88 69 ILE A C 1
ATOM 545 O O . ILE A 1 69 ? -11.673 5.612 12.307 1.00 94.88 69 ILE A O 1
ATOM 549 N N . PHE A 1 70 ? -10.562 4.153 11.017 1.00 95.94 70 PHE A N 1
ATOM 550 C CA . PHE A 1 70 ? -9.396 4.976 10.730 1.00 95.94 70 PHE A CA 1
ATOM 551 C C . PHE A 1 70 ? -8.812 4.534 9.391 1.00 95.94 70 PHE A C 1
ATOM 553 O O . PHE A 1 70 ? -8.734 3.332 9.124 1.00 95.94 70 PHE A O 1
ATOM 560 N N . ALA A 1 71 ? -8.415 5.493 8.561 1.00 95.19 71 ALA A N 1
ATOM 561 C CA . ALA A 1 71 ? -7.739 5.258 7.295 1.00 95.19 71 ALA A CA 1
ATOM 562 C C . ALA A 1 71 ? -6.787 6.420 7.021 1.00 95.19 71 ALA A C 1
ATOM 564 O O . ALA A 1 71 ? -7.228 7.564 6.905 1.00 95.19 71 ALA A O 1
ATOM 565 N N . GLU A 1 72 ? -5.498 6.128 6.892 1.00 94.75 72 GLU A N 1
ATOM 566 C CA . GLU A 1 72 ? -4.493 7.147 6.614 1.00 94.75 72 GLU A CA 1
ATOM 567 C C . GLU A 1 72 ? -3.450 6.637 5.621 1.00 94.75 72 GLU A C 1
ATOM 569 O O . GLU A 1 72 ? -3.018 5.487 5.669 1.00 94.75 72 GLU A O 1
ATOM 574 N N . SER A 1 73 ? -3.035 7.521 4.718 1.00 93.38 73 SER A N 1
ATOM 575 C CA . SER A 1 73 ? -1.874 7.349 3.854 1.00 93.38 73 SER A CA 1
ATOM 576 C C . SER A 1 73 ? -1.191 8.708 3.745 1.00 93.38 73 SER A C 1
ATOM 578 O O . SER A 1 73 ? -1.772 9.646 3.196 1.00 93.38 73 SER A O 1
ATOM 580 N N . GLU A 1 74 ? 0.006 8.845 4.320 1.00 90.19 74 GLU A N 1
ATOM 581 C CA . GLU A 1 74 ? 0.636 10.155 4.514 1.00 90.19 74 GLU A CA 1
ATOM 582 C C . GLU A 1 74 ? 0.988 10.821 3.170 1.00 90.19 74 GLU A C 1
ATOM 584 O O . GLU A 1 74 ? 1.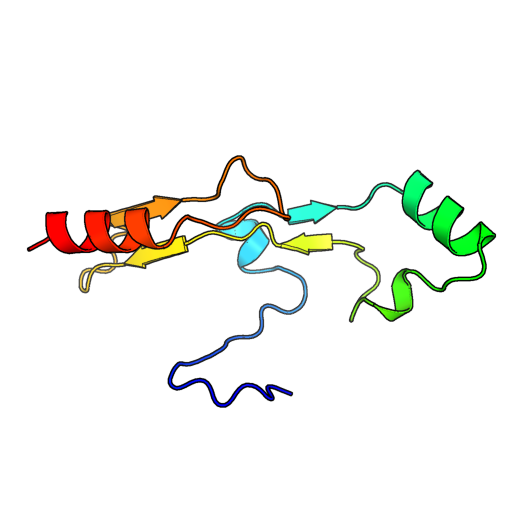992 10.515 2.521 1.00 90.19 74 GLU A O 1
ATOM 589 N N . GLY A 1 75 ? 0.124 11.740 2.729 1.00 82.38 75 GLY A N 1
ATOM 590 C CA . GLY A 1 75 ? 0.299 12.521 1.500 1.00 82.38 75 GLY A CA 1
ATOM 591 C C . GLY A 1 75 ? 0.357 11.698 0.208 1.00 82.38 75 GLY A C 1
ATOM 592 O O . GLY A 1 75 ? 0.680 12.248 -0.843 1.00 82.38 75 GLY A O 1
ATOM 593 N N . GLY A 1 76 ? 0.070 10.395 0.264 1.00 84.88 76 GLY A N 1
ATOM 594 C CA . GLY A 1 76 ? 0.212 9.494 -0.877 1.00 84.88 76 GLY A CA 1
ATOM 595 C C . GLY A 1 76 ? 1.662 9.272 -1.339 1.00 84.88 76 GLY A C 1
ATOM 596 O O . GLY A 1 76 ? 1.870 8.806 -2.461 1.00 84.88 76 GLY A O 1
ATOM 597 N N . ASP A 1 77 ? 2.659 9.627 -0.521 1.00 90.25 77 ASP A N 1
ATOM 598 C CA . ASP A 1 77 ? 4.078 9.434 -0.831 1.00 90.25 77 ASP A CA 1
ATOM 599 C C . ASP A 1 77 ? 4.519 8.039 -0.374 1.00 90.25 77 ASP A C 1
ATOM 601 O O . ASP A 1 77 ? 4.474 7.713 0.811 1.00 90.25 77 ASP A O 1
ATOM 605 N N . TYR A 1 78 ? 4.986 7.212 -1.311 1.00 92.56 78 TYR A N 1
ATOM 606 C CA . TYR A 1 78 ? 5.410 5.835 -1.031 1.00 92.56 78 TYR A CA 1
ATOM 607 C C . TYR A 1 78 ? 6.572 5.739 -0.023 1.00 92.56 78 TYR A C 1
ATOM 609 O O . TYR A 1 78 ? 6.816 4.668 0.542 1.00 92.56 78 TYR A O 1
ATOM 617 N N . ARG A 1 79 ? 7.290 6.844 0.217 1.00 93.31 79 ARG A N 1
ATOM 618 C CA . ARG A 1 79 ? 8.416 6.934 1.161 1.00 93.31 79 ARG A CA 1
ATOM 619 C C . ARG A 1 79 ? 7.983 7.233 2.592 1.00 93.31 79 ARG A C 1
ATOM 621 O O . ARG A 1 79 ? 8.786 7.074 3.506 1.00 93.31 79 ARG A O 1
ATOM 628 N N . LYS A 1 80 ? 6.748 7.688 2.785 1.00 94.94 80 LYS A N 1
ATOM 629 C CA . LYS A 1 80 ? 6.209 8.101 4.081 1.00 94.94 80 LYS A CA 1
ATOM 630 C C . LYS A 1 80 ? 5.364 6.993 4.702 1.00 94.94 80 LYS A C 1
ATOM 632 O O . LYS A 1 80 ? 4.950 6.070 4.003 1.00 94.94 80 LYS A O 1
ATOM 637 N N . ARG A 1 81 ? 5.155 7.035 6.017 1.00 94.75 81 ARG A N 1
ATOM 638 C CA . ARG A 1 81 ? 4.389 6.033 6.776 1.00 94.75 81 ARG A CA 1
ATOM 639 C C . ARG A 1 81 ? 3.502 6.767 7.767 1.00 94.75 81 ARG A C 1
ATOM 641 O O . ARG A 1 81 ? 3.941 7.746 8.347 1.00 94.75 81 ARG A O 1
ATOM 648 N N . THR A 1 82 ? 2.293 6.256 7.978 1.00 95.62 82 THR A N 1
ATOM 649 C CA . THR A 1 82 ? 1.409 6.743 9.040 1.00 95.62 82 THR A CA 1
ATOM 650 C C . THR A 1 82 ? 2.145 6.778 10.374 1.00 95.62 82 THR A C 1
ATOM 652 O O . THR A 1 82 ? 2.742 5.776 10.776 1.00 95.62 82 THR A O 1
ATOM 655 N N . GLU A 1 83 ? 2.073 7.920 11.053 1.00 96.00 83 GLU A N 1
ATOM 656 C CA . G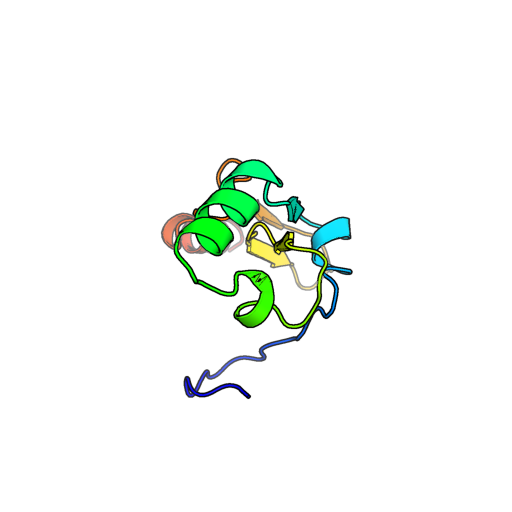LU A 1 83 ? 2.721 8.116 12.344 1.00 96.00 83 GLU A CA 1
ATOM 657 C C . GLU A 1 83 ? 2.081 7.194 13.397 1.00 96.00 83 GLU A C 1
ATOM 659 O O . GLU A 1 83 ? 0.862 7.255 13.595 1.00 96.00 83 GLU A O 1
ATOM 664 N N . PRO A 1 84 ? 2.855 6.348 14.106 1.00 95.88 84 PRO A N 1
ATOM 665 C CA . PRO A 1 84 ? 2.297 5.395 15.065 1.00 95.88 84 PRO A CA 1
ATOM 666 C C . PRO A 1 84 ? 1.417 6.041 16.139 1.00 95.88 84 PRO A C 1
ATOM 668 O O . PRO A 1 84 ? 0.423 5.449 16.561 1.00 95.88 84 PRO A O 1
ATOM 671 N N . GLN A 1 85 ? 1.745 7.268 16.550 1.00 96.88 85 GLN A N 1
ATOM 672 C CA . GLN A 1 85 ? 0.979 8.007 17.548 1.00 96.88 85 GLN A CA 1
ATOM 673 C C . GLN A 1 85 ? -0.472 8.266 17.103 1.00 96.88 85 GLN A C 1
ATOM 675 O O . GLN A 1 85 ? -1.386 8.096 17.907 1.00 96.88 85 GLN A O 1
ATOM 680 N N . LEU A 1 86 ? -0.701 8.561 15.816 1.00 95.69 86 LEU A N 1
ATOM 681 C CA . LEU A 1 86 ? -2.045 8.774 15.260 1.00 95.69 86 LEU A CA 1
ATOM 682 C C . LEU A 1 86 ? -2.896 7.499 15.324 1.00 95.69 86 LEU A C 1
ATOM 684 O O . LEU A 1 86 ? -4.099 7.562 15.575 1.00 95.69 86 LEU A O 1
ATOM 688 N N . ILE A 1 87 ? -2.267 6.332 15.156 1.00 95.56 87 ILE A N 1
ATOM 689 C CA . ILE A 1 87 ? -2.931 5.027 15.282 1.00 95.56 87 ILE A CA 1
ATOM 690 C C . ILE A 1 87 ? -3.392 4.815 16.730 1.00 95.56 87 ILE A C 1
ATOM 692 O O . ILE A 1 87 ? -4.528 4.402 16.966 1.00 95.56 87 ILE A O 1
ATOM 696 N N . LEU A 1 88 ? -2.524 5.109 17.706 1.00 96.25 88 LEU A N 1
ATOM 697 C CA . LEU A 1 88 ? -2.837 4.963 19.131 1.00 96.25 88 LEU A CA 1
ATOM 698 C C . LEU A 1 88 ? -3.953 5.917 19.573 1.00 96.25 88 LEU A C 1
ATOM 700 O O . LEU A 1 88 ? -4.866 5.498 20.283 1.00 96.25 88 LEU A O 1
ATOM 704 N N . GLU A 1 89 ? -3.908 7.172 19.130 1.00 95.81 89 GLU A N 1
ATOM 705 C CA . GLU A 1 89 ? -4.947 8.171 19.409 1.00 95.81 89 GLU A CA 1
ATOM 706 C C . GLU A 1 89 ? -6.296 7.762 18.806 1.00 95.81 89 GLU A C 1
ATOM 708 O O . GLU A 1 89 ? -7.326 7.820 19.484 1.00 95.81 89 GLU A O 1
ATOM 713 N N . ALA A 1 90 ? -6.294 7.269 17.562 1.00 94.19 90 AL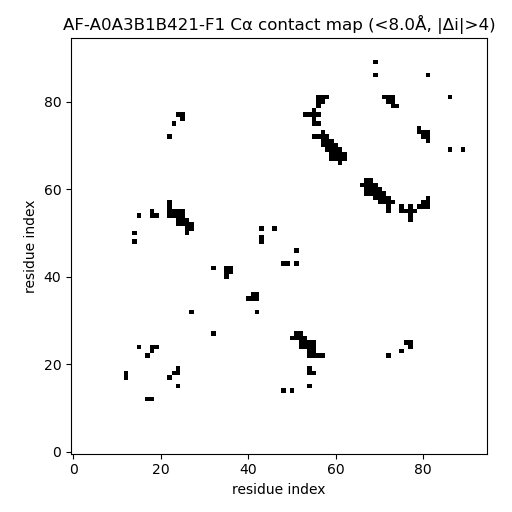A A N 1
ATOM 714 C CA . ALA A 1 90 ? -7.497 6.749 16.928 1.00 94.19 90 ALA A CA 1
ATOM 715 C C . ALA A 1 90 ? -8.095 5.592 17.742 1.00 94.19 90 ALA A C 1
ATOM 717 O O . ALA A 1 90 ? -9.289 5.624 18.032 1.00 94.19 90 ALA A O 1
ATOM 718 N N . LEU A 1 91 ? -7.275 4.627 18.182 1.00 93.81 91 LEU A N 1
ATOM 719 C CA . LEU A 1 91 ? -7.712 3.501 19.021 1.00 93.81 91 LEU A CA 1
ATOM 720 C C . LEU A 1 91 ? -8.324 3.948 20.356 1.00 93.81 91 LEU A C 1
ATOM 722 O O . LEU A 1 91 ? -9.349 3.404 20.762 1.00 93.81 91 LEU A O 1
ATOM 726 N N . GLN A 1 92 ? -7.734 4.944 21.019 1.00 93.25 92 GLN A N 1
ATOM 727 C CA . GLN A 1 92 ? -8.253 5.483 22.282 1.00 93.25 92 GLN A CA 1
ATOM 728 C C . GLN A 1 92 ? -9.604 6.184 22.109 1.00 93.25 92 GLN A C 1
ATOM 730 O O . GLN A 1 92 ? -10.432 6.141 23.013 1.00 93.25 92 GLN A O 1
ATOM 735 N N . SER A 1 93 ? -9.860 6.793 20.947 1.00 85.06 93 SER A N 1
ATOM 736 C CA . SER A 1 93 ? -11.128 7.486 20.668 1.00 85.06 93 SER A CA 1
ATOM 737 C C . SER A 1 93 ? -12.337 6.557 20.473 1.00 85.06 93 SER A C 1
ATOM 739 O O . SER A 1 93 ? -13.469 7.032 20.408 1.00 85.06 93 SER A O 1
ATOM 741 N N . ILE A 1 94 ? -12.103 5.244 20.357 1.00 79.88 94 ILE A N 1
ATOM 742 C CA . ILE A 1 94 ? -13.131 4.218 20.116 1.00 79.88 94 ILE A CA 1
ATOM 743 C C . ILE A 1 94 ? -13.557 3.518 21.426 1.00 79.88 94 ILE A C 1
ATOM 745 O O . ILE A 1 94 ? -14.532 2.763 21.416 1.00 79.88 94 ILE A O 1
ATOM 749 N N . GLN A 1 95 ? -12.841 3.754 22.535 1.00 58.09 95 GLN A N 1
ATOM 750 C CA . GLN A 1 95 ? -13.148 3.196 23.862 1.00 58.09 95 GLN A CA 1
ATOM 751 C C . GLN A 1 95 ? -14.305 3.903 24.571 1.00 58.09 95 GLN A C 1
ATOM 753 O O . GLN A 1 95 ? -14.420 5.144 24.464 1.00 58.09 95 GLN A O 1
#

Organism: NCBI:txid652676

Secondary structure (DSSP, 8-state):
---S--SS-----TTSTTHHHHS-EEE--HHHHHHHHHTT--GGGG-SSSS-EEEPP-EEEE-TTS-EEEEE-GGG-TT----HHHHHHHHHTT-

Nearest PDB structures (foldseek):
  6l77-assembly1_A  TM=1.569E-01  e=7.028E+00  Brassica napus

Radius of gyration: 16.88 Å; Cα contacts (8 Å, |Δi|>4): 98; chains: 1; bounding box: 44×28×41 Å

Sequence (95 aa):
MESNALEFEVLSDAGNKVARQFTRVFKNADEPISSIAELGYDFYSFYDDKSVELPVSATFIIAPDKRVIFAESEGGDYRKRTEPQLILEALQSIQ

Mean predicted aligned error: 4.57 Å